Protein AF-A0A7W1LVN6-F1 (afdb_monomer_lite)

Sequence (51 aa):
MKSILVPAFAALLLCAFSLTTLAQDRPQAYTGATVIPINGPAIPDGVLVIH

Structure (mmCIF, N/CA/C/O backbone):
data_AF-A0A7W1LVN6-F1
#
_entry.id   AF-A0A7W1LVN6-F1
#
loop_
_atom_site.group_PDB
_atom_site.id
_atom_site.type_symbol
_atom_site.label_atom_id
_atom_site.label_alt_id
_atom_site.label_comp_id
_atom_site.label_asym_id
_atom_site.label_entity_id
_atom_site.label_seq_id
_atom_site.pdbx_PDB_ins_code
_atom_site.Cartn_x
_atom_site.Cartn_y
_atom_site.Cartn_z
_atom_site.occupancy
_atom_site.B_iso_or_equiv
_atom_site.auth_seq_id
_atom_site.auth_comp_id
_atom_site.auth_asym_id
_atom_site.auth_atom_id
_atom_site.pdbx_PDB_model_num
ATOM 1 N N . MET A 1 1 ? 48.591 12.096 -17.492 1.00 54.62 1 MET A N 1
ATOM 2 C CA . MET A 1 1 ? 47.486 11.113 -17.574 1.00 54.62 1 MET A CA 1
ATOM 3 C C . MET A 1 1 ? 46.889 10.959 -16.181 1.00 54.62 1 MET A C 1
ATOM 5 O O . MET A 1 1 ? 47.200 10.017 -15.469 1.00 54.62 1 MET A O 1
ATOM 9 N N . LYS A 1 2 ? 46.158 11.974 -15.715 1.00 52.72 2 LYS A N 1
ATOM 10 C CA . LYS A 1 2 ? 45.699 12.071 -14.327 1.00 52.72 2 LYS A CA 1
ATOM 11 C C . LYS A 1 2 ? 44.183 12.260 -14.383 1.00 52.72 2 LYS A C 1
ATOM 13 O O . LYS A 1 2 ? 43.717 13.205 -15.007 1.00 52.72 2 LYS A O 1
ATOM 18 N N . SER A 1 3 ? 43.461 11.317 -13.780 1.00 57.88 3 SER A N 1
ATOM 19 C CA . SER A 1 3 ? 42.092 11.508 -13.276 1.00 57.88 3 SER A CA 1
ATOM 20 C C . SER A 1 3 ? 40.886 11.320 -14.215 1.00 57.88 3 SER A C 1
ATOM 22 O O . SER A 1 3 ? 39.826 11.845 -13.906 1.00 57.88 3 SER A O 1
ATOM 24 N N . ILE A 1 4 ? 40.963 10.515 -15.286 1.00 58.25 4 ILE A N 1
ATOM 25 C CA . ILE A 1 4 ? 39.743 10.097 -16.034 1.00 58.25 4 ILE A CA 1
ATOM 26 C C . ILE A 1 4 ? 39.014 8.925 -15.332 1.00 58.25 4 ILE A C 1
ATOM 28 O O . ILE A 1 4 ? 37.827 8.703 -15.537 1.00 58.25 4 ILE A O 1
ATOM 32 N N . LEU A 1 5 ? 39.698 8.200 -14.437 1.00 58.94 5 LEU A N 1
ATOM 33 C CA . LEU A 1 5 ? 39.115 7.086 -13.669 1.00 58.94 5 LEU A CA 1
ATOM 34 C C . LEU A 1 5 ? 38.107 7.542 -12.600 1.00 58.94 5 LEU A C 1
ATOM 36 O O . LEU A 1 5 ? 37.148 6.833 -12.314 1.00 58.94 5 LEU A O 1
ATOM 40 N N . VAL A 1 6 ? 38.301 8.737 -12.034 1.00 65.06 6 VAL A N 1
ATOM 41 C CA . VAL A 1 6 ? 37.442 9.298 -10.978 1.00 65.06 6 VAL A CA 1
ATOM 42 C C . VAL A 1 6 ? 36.017 9.599 -11.471 1.00 65.06 6 VAL A C 1
ATOM 44 O O . VAL A 1 6 ? 35.075 9.149 -10.818 1.00 65.06 6 VAL A O 1
ATOM 47 N N . PRO A 1 7 ? 35.803 10.294 -12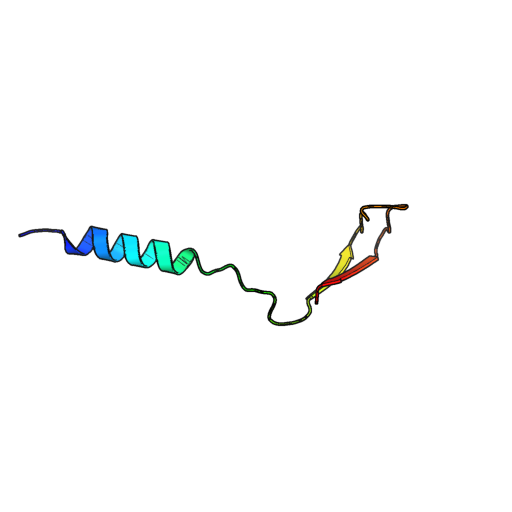.610 1.00 70.25 7 PRO A N 1
ATOM 48 C CA . PRO A 1 7 ? 34.449 10.578 -13.082 1.00 70.25 7 PRO A CA 1
ATOM 49 C C . PRO A 1 7 ? 33.697 9.317 -13.524 1.00 70.25 7 PRO A C 1
ATOM 51 O O . PRO A 1 7 ? 32.496 9.220 -13.290 1.00 70.25 7 PRO A O 1
ATOM 54 N N . ALA A 1 8 ? 34.388 8.326 -14.099 1.00 74.12 8 ALA A N 1
ATOM 55 C CA . ALA A 1 8 ? 33.765 7.067 -14.511 1.00 74.12 8 ALA A CA 1
ATOM 56 C C . ALA A 1 8 ? 33.258 6.250 -13.309 1.00 74.12 8 ALA A C 1
ATOM 58 O O . ALA A 1 8 ? 32.153 5.712 -13.342 1.00 74.12 8 ALA A O 1
ATOM 59 N N . PHE A 1 9 ? 34.035 6.207 -12.225 1.00 76.06 9 PHE A N 1
ATOM 60 C CA . PHE A 1 9 ? 33.632 5.538 -10.989 1.00 76.06 9 PHE A CA 1
ATOM 61 C C . PHE A 1 9 ? 32.457 6.249 -10.301 1.00 76.06 9 PHE A C 1
ATOM 63 O O . PHE A 1 9 ? 31.517 5.598 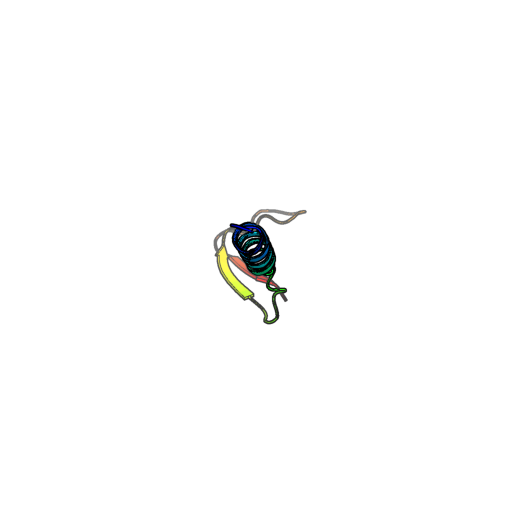-9.849 1.00 76.06 9 PHE A O 1
ATOM 70 N N . ALA A 1 10 ? 32.466 7.586 -10.283 1.00 77.56 10 ALA A N 1
ATOM 71 C CA . ALA A 1 10 ? 31.366 8.378 -9.737 1.00 77.56 10 ALA A CA 1
ATOM 72 C C . ALA A 1 10 ? 30.060 8.190 -10.531 1.00 77.56 10 ALA A C 1
ATOM 74 O O . ALA A 1 10 ? 28.996 8.029 -9.935 1.00 77.56 10 ALA A O 1
ATOM 75 N N . ALA A 1 11 ? 30.141 8.151 -11.865 1.00 75.62 11 ALA A N 1
ATOM 76 C CA . ALA A 1 11 ? 28.990 7.889 -12.727 1.00 75.62 11 ALA A CA 1
ATOM 77 C C . ALA A 1 11 ? 28.410 6.481 -12.503 1.00 75.62 11 ALA A C 1
ATOM 79 O O . ALA A 1 11 ? 27.195 6.331 -12.387 1.00 75.62 11 ALA A O 1
ATOM 80 N N . LEU A 1 12 ? 29.268 5.462 -12.367 1.00 77.38 12 LEU A N 1
ATOM 81 C CA . LEU A 1 12 ? 28.839 4.089 -12.083 1.00 77.38 12 LEU A CA 1
ATOM 82 C C . LEU A 1 12 ? 28.121 3.979 -10.730 1.00 77.38 12 LEU A C 1
ATOM 84 O O . LEU A 1 12 ? 27.085 3.320 -10.634 1.00 77.38 12 LEU A O 1
ATOM 88 N N . LEU A 1 13 ? 28.639 4.655 -9.699 1.00 75.94 13 LEU A N 1
ATOM 89 C CA . LEU A 1 13 ? 27.989 4.708 -8.390 1.00 75.94 13 LEU A CA 1
ATOM 90 C C . LEU A 1 13 ? 26.611 5.380 -8.469 1.00 75.94 13 LEU A C 1
ATOM 92 O O . LEU A 1 13 ? 25.653 4.830 -7.933 1.00 75.94 13 LEU A O 1
ATOM 96 N N . LEU A 1 14 ? 26.471 6.507 -9.179 1.00 74.44 14 LEU A N 1
ATOM 97 C CA . LEU A 1 14 ? 25.170 7.175 -9.346 1.00 74.44 14 LEU A CA 1
ATOM 98 C C . LEU A 1 14 ? 24.122 6.275 -10.025 1.00 74.44 14 LEU A C 1
ATOM 100 O O . LEU A 1 14 ? 22.961 6.252 -9.609 1.00 74.44 14 LEU A O 1
ATOM 104 N N . CYS A 1 15 ? 24.521 5.505 -11.040 1.00 69.31 15 CYS A N 1
ATOM 105 C CA . CYS A 1 15 ? 23.622 4.558 -11.699 1.00 69.31 15 CYS A CA 1
ATOM 106 C C . CYS A 1 15 ? 23.192 3.416 -10.764 1.00 69.31 15 CYS A C 1
ATOM 108 O O . CYS A 1 15 ? 22.033 3.008 -10.805 1.00 69.31 15 CYS A O 1
ATOM 110 N N . ALA A 1 16 ? 24.076 2.939 -9.880 1.00 67.12 16 ALA A N 1
ATOM 111 C CA . ALA A 1 16 ? 23.7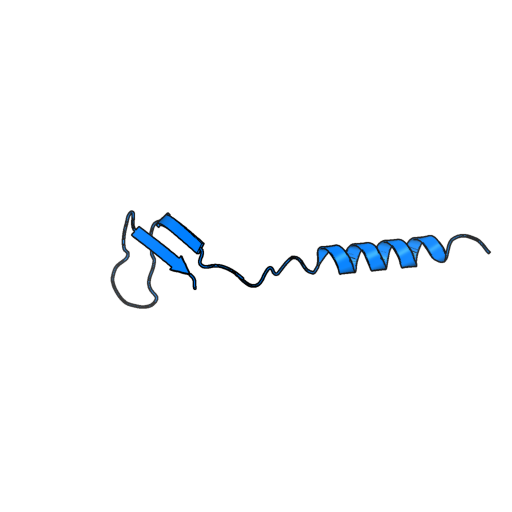46 1.884 -8.920 1.00 67.12 16 ALA A CA 1
ATOM 112 C C . ALA A 1 16 ? 22.714 2.331 -7.865 1.00 67.12 16 ALA A C 1
ATOM 114 O O . ALA A 1 16 ? 21.850 1.544 -7.483 1.00 67.12 16 ALA A O 1
ATOM 115 N N . PHE A 1 17 ? 22.743 3.599 -7.437 1.00 63.28 17 PHE A N 1
ATOM 116 C CA . PHE A 1 17 ? 21.757 4.148 -6.490 1.00 63.28 17 PHE A CA 1
ATOM 117 C C . PHE A 1 17 ? 20.372 4.396 -7.105 1.00 63.28 17 PHE A C 1
ATOM 119 O O . PHE A 1 17 ? 19.394 4.533 -6.373 1.00 63.28 17 PHE A O 1
ATOM 126 N N . SER A 1 18 ? 20.270 4.419 -8.435 1.00 60.75 18 SER A N 1
ATOM 127 C CA . SER A 1 18 ? 19.015 4.682 -9.151 1.00 60.75 18 SER A CA 1
ATOM 128 C C . SER A 1 18 ? 18.133 3.433 -9.320 1.00 60.75 18 SER A C 1
ATOM 130 O O . SER A 1 18 ? 17.006 3.541 -9.790 1.00 60.75 18 SER A O 1
ATOM 132 N N . LEU A 1 19 ? 18.621 2.248 -8.932 1.00 58.84 19 LEU A N 1
ATOM 133 C CA . LEU A 1 19 ? 17.918 0.963 -9.084 1.00 58.84 19 LEU A CA 1
ATOM 134 C C . LEU A 1 19 ? 17.000 0.610 -7.900 1.00 58.84 19 LEU A C 1
ATOM 136 O O . LEU A 1 19 ? 16.500 -0.508 -7.819 1.00 58.84 19 LEU A O 1
ATOM 140 N N . THR A 1 20 ? 16.755 1.534 -6.970 1.00 58.62 20 THR A N 1
ATOM 141 C CA . THR A 1 20 ? 15.940 1.269 -5.771 1.00 58.62 20 THR A CA 1
ATOM 142 C C . THR A 1 20 ? 14.434 1.339 -6.009 1.00 58.62 20 THR A C 1
ATOM 144 O O . THR A 1 20 ? 13.663 1.286 -5.050 1.00 58.62 20 THR A O 1
ATOM 147 N N . THR A 1 21 ? 13.977 1.362 -7.263 1.00 58.84 21 THR A N 1
ATOM 148 C CA . THR A 1 21 ? 12.600 0.967 -7.567 1.00 58.84 21 THR A CA 1
ATOM 149 C C . THR A 1 21 ? 12.495 -0.547 -7.399 1.00 58.84 21 THR A C 1
ATOM 151 O O . THR A 1 21 ? 12.478 -1.297 -8.375 1.00 58.84 21 THR A O 1
ATOM 154 N N . LEU A 1 22 ? 12.474 -1.000 -6.144 1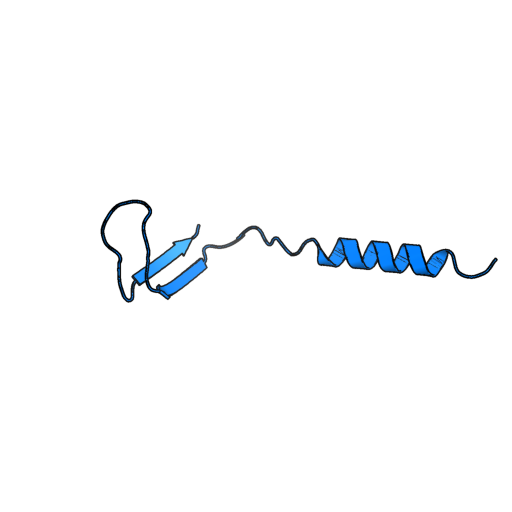.00 59.31 22 LEU A N 1
ATOM 155 C CA . LEU A 1 22 ? 12.012 -2.331 -5.796 1.00 59.31 22 LEU A CA 1
ATOM 156 C C . LEU A 1 22 ? 10.559 -2.379 -6.260 1.00 59.31 22 LEU A C 1
ATOM 158 O O . LEU A 1 22 ? 9.668 -1.842 -5.598 1.00 59.31 22 LEU A O 1
ATOM 162 N N . ALA A 1 23 ? 10.328 -2.979 -7.427 1.00 60.84 23 ALA A N 1
ATOM 163 C CA . ALA A 1 23 ? 9.028 -3.553 -7.715 1.00 60.84 23 ALA A CA 1
ATOM 164 C C . ALA A 1 23 ? 8.628 -4.334 -6.457 1.00 60.84 23 ALA A C 1
ATOM 166 O O . ALA A 1 23 ? 9.471 -5.009 -5.861 1.00 60.84 23 ALA A O 1
ATOM 167 N N . GLN A 1 24 ? 7.406 -4.135 -5.963 1.00 65.31 24 GLN A N 1
ATOM 168 C CA . GLN A 1 24 ? 6.949 -4.838 -4.770 1.00 65.31 24 GLN A CA 1
ATOM 169 C C . GLN A 1 24 ? 6.891 -6.335 -5.100 1.00 65.31 24 GLN A C 1
ATOM 171 O O . GLN A 1 24 ? 5.870 -6.850 -5.529 1.00 65.31 24 GLN A O 1
ATOM 176 N N . ASP A 1 25 ? 8.008 -7.037 -4.901 1.00 69.88 25 ASP A N 1
ATOM 177 C CA . ASP A 1 25 ? 8.140 -8.473 -5.170 1.00 69.88 25 ASP A CA 1
ATOM 178 C C . ASP A 1 25 ? 7.261 -9.311 -4.228 1.00 69.88 25 ASP A C 1
ATOM 180 O O . ASP A 1 25 ? 7.097 -10.518 -4.410 1.00 69.88 25 ASP A O 1
ATOM 184 N N . ARG A 1 26 ? 6.734 -8.687 -3.167 1.00 79.38 26 ARG A N 1
ATOM 185 C CA . ARG A 1 26 ? 5.864 -9.309 -2.173 1.00 79.38 26 ARG A CA 1
ATOM 186 C C . ARG A 1 26 ? 4.731 -8.363 -1.791 1.00 79.38 26 ARG A C 1
ATOM 188 O O . ARG A 1 26 ? 4.981 -7.158 -1.696 1.00 79.38 26 ARG A O 1
ATOM 195 N N . PRO A 1 27 ? 3.543 -8.906 -1.471 1.00 85.38 27 PRO A N 1
ATOM 196 C CA . PRO A 1 27 ? 2.447 -8.109 -0.952 1.00 85.38 27 PRO A CA 1
ATOM 197 C C . PRO A 1 27 ? 2.872 -7.304 0.277 1.00 85.38 27 PRO A C 1
ATOM 199 O O . PRO A 1 27 ? 3.522 -7.835 1.184 1.00 85.38 27 PRO A O 1
ATOM 202 N N . GLN A 1 28 ? 2.490 -6.032 0.314 1.00 88.88 28 GLN A N 1
ATOM 203 C CA . GLN A 1 28 ? 2.721 -5.144 1.452 1.00 88.88 28 GLN A CA 1
ATOM 204 C C . GLN A 1 28 ? 1.389 -4.769 2.091 1.00 88.88 28 GLN A C 1
ATOM 206 O O . GLN A 1 28 ? 0.415 -4.505 1.391 1.00 88.88 28 GLN A O 1
ATOM 211 N N . ALA A 1 29 ? 1.356 -4.739 3.423 1.00 91.81 29 ALA A N 1
ATOM 212 C CA . ALA A 1 29 ? 0.184 -4.349 4.194 1.00 91.81 29 ALA A CA 1
ATOM 213 C C . ALA A 1 29 ? 0.505 -3.125 5.060 1.00 91.81 29 ALA A C 1
ATOM 215 O O . ALA A 1 29 ? 1.436 -3.158 5.865 1.00 91.81 29 ALA A O 1
ATOM 216 N N . TYR A 1 30 ? -0.288 -2.067 4.914 1.00 91.56 30 TYR A N 1
ATOM 217 C CA . TYR A 1 30 ? -0.238 -0.866 5.746 1.00 91.56 30 TYR A CA 1
ATOM 218 C C . TYR A 1 30 ? -1.447 -0.870 6.676 1.00 91.56 30 TYR A C 1
ATOM 220 O O . TYR A 1 30 ? -2.581 -0.833 6.205 1.00 91.56 30 TYR A O 1
ATOM 228 N N . THR A 1 31 ? -1.216 -0.938 7.985 1.00 95.25 31 THR A N 1
ATOM 229 C CA . THR A 1 31 ? -2.264 -1.022 9.016 1.00 95.25 31 THR A CA 1
ATOM 230 C C . THR A 1 31 ? -2.457 0.312 9.729 1.00 95.25 31 THR A C 1
ATOM 232 O O . THR A 1 31 ? -1.475 1.017 9.956 1.00 95.25 31 THR A O 1
ATOM 235 N N . GLY A 1 32 ? -3.689 0.635 10.137 1.00 94.75 32 GLY A N 1
ATOM 236 C CA . GLY A 1 32 ? -4.000 1.914 10.792 1.00 94.75 32 GLY A CA 1
ATOM 237 C C . GLY A 1 32 ? -3.898 3.104 9.833 1.00 94.75 32 GLY A C 1
ATOM 238 O O . GLY A 1 32 ? -3.602 4.221 10.246 1.00 94.75 32 GLY A O 1
ATOM 239 N N . ALA A 1 33 ? -4.069 2.855 8.534 1.00 93.44 33 ALA A N 1
ATOM 240 C CA . ALA A 1 33 ? -3.946 3.871 7.502 1.00 93.44 33 ALA A CA 1
ATOM 241 C C . ALA A 1 33 ? -5.306 4.517 7.220 1.00 93.44 33 ALA A C 1
ATOM 243 O O . ALA A 1 33 ? -6.311 3.825 7.072 1.00 93.44 33 ALA A O 1
ATOM 244 N N . THR A 1 34 ? -5.338 5.837 7.046 1.00 96.00 34 THR A N 1
ATOM 245 C CA . THR A 1 34 ? -6.513 6.502 6.470 1.00 96.00 34 THR A CA 1
ATOM 246 C C . THR A 1 34 ? -6.524 6.273 4.963 1.00 96.00 34 THR A C 1
ATOM 248 O O . THR A 1 34 ? -5.690 6.824 4.242 1.00 96.00 34 THR A O 1
ATOM 251 N N . VAL A 1 35 ? -7.465 5.467 4.473 1.00 94.06 35 VAL A N 1
ATOM 252 C CA . VAL A 1 35 ? -7.593 5.172 3.041 1.00 94.06 35 VAL A CA 1
ATOM 253 C C . VAL A 1 35 ? -8.487 6.223 2.391 1.00 94.06 35 VAL A C 1
ATOM 255 O O . VAL A 1 35 ? -9.646 6.387 2.773 1.00 94.06 35 VAL A O 1
ATOM 258 N N . ILE A 1 36 ? -7.947 6.924 1.394 1.00 94.94 36 ILE A N 1
ATOM 259 C CA . ILE A 1 36 ? -8.664 7.919 0.590 1.00 94.94 36 ILE A CA 1
ATOM 260 C C . ILE A 1 36 ? -8.916 7.303 -0.795 1.00 94.94 36 ILE A C 1
ATOM 262 O O . ILE A 1 36 ? -8.013 7.320 -1.635 1.00 94.94 36 ILE A O 1
ATOM 266 N N . PRO A 1 37 ? -10.091 6.695 -1.040 1.00 91.62 37 PRO A N 1
ATOM 267 C CA . PRO A 1 37 ? -10.374 6.071 -2.324 1.00 91.62 37 PRO A CA 1
ATOM 268 C C . PRO A 1 37 ? -10.643 7.129 -3.401 1.00 91.62 37 PRO A C 1
ATOM 270 O O . PRO A 1 37 ? -11.065 8.246 -3.112 1.00 91.62 37 PRO A O 1
ATOM 273 N N . ILE A 1 38 ? -10.454 6.753 -4.668 1.00 95.12 38 ILE A N 1
ATOM 274 C CA . ILE A 1 38 ? -10.778 7.618 -5.818 1.00 95.12 38 ILE A CA 1
ATOM 275 C C . ILE A 1 38 ? -12.278 7.959 -5.843 1.00 95.12 38 ILE A C 1
ATOM 277 O O . ILE A 1 38 ? -12.664 9.042 -6.276 1.00 95.12 38 ILE A O 1
ATOM 281 N N . ASN A 1 39 ? -13.125 7.040 -5.375 1.00 96.44 39 ASN A N 1
ATOM 282 C CA . ASN A 1 39 ? -14.561 7.246 -5.248 1.00 96.44 39 ASN A CA 1
ATOM 283 C C . ASN A 1 39 ? -15.068 6.652 -3.926 1.00 96.44 39 ASN A C 1
ATOM 285 O O . ASN A 1 39 ? -14.642 5.566 -3.531 1.00 96.44 39 ASN A O 1
ATOM 289 N N . GLY A 1 40 ? -16.002 7.348 -3.280 1.00 93.88 40 GLY A N 1
ATOM 290 C CA . GLY A 1 40 ? -16.577 6.977 -1.990 1.00 93.88 40 GLY A CA 1
ATOM 291 C C . GLY A 1 40 ? -15.973 7.724 -0.792 1.00 93.88 40 GLY A C 1
ATOM 292 O O . GLY A 1 40 ? -15.114 8.592 -0.954 1.00 93.88 40 GLY A O 1
ATOM 293 N N . PRO A 1 41 ? -16.464 7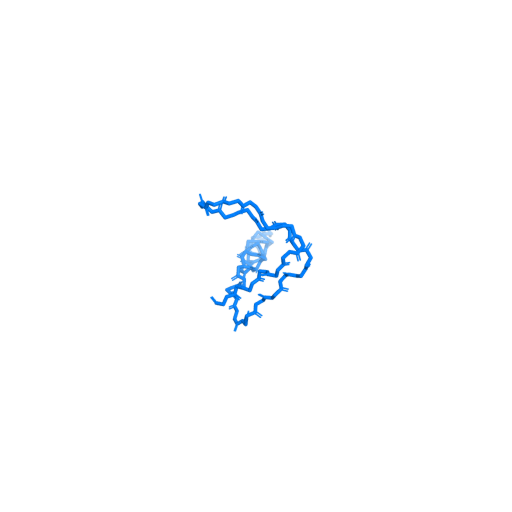.427 0.423 1.00 95.88 41 PRO A N 1
ATOM 294 C CA . PRO A 1 41 ? -15.992 8.058 1.650 1.00 95.88 41 PRO A CA 1
ATOM 295 C C . PRO A 1 41 ? -14.614 7.531 2.073 1.00 95.88 41 PRO A C 1
ATOM 297 O O . PRO A 1 41 ? -14.241 6.400 1.765 1.00 95.88 41 PRO A O 1
ATOM 300 N N . ALA A 1 42 ? -13.874 8.348 2.825 1.00 96.19 42 ALA A N 1
ATOM 301 C CA . ALA A 1 42 ? -12.616 7.930 3.435 1.00 96.19 42 ALA A CA 1
ATOM 302 C C . ALA A 1 42 ? -12.840 6.831 4.486 1.00 96.19 42 ALA A C 1
ATOM 304 O O . ALA A 1 42 ? -13.848 6.836 5.197 1.00 96.19 42 ALA A O 1
ATOM 305 N N . ILE A 1 43 ? -11.875 5.919 4.606 1.00 94.38 43 ILE A N 1
ATOM 306 C CA . ILE A 1 43 ? -11.890 4.836 5.593 1.00 94.38 43 ILE A CA 1
ATOM 307 C C . ILE A 1 43 ? -10.832 5.160 6.656 1.00 94.38 43 ILE A C 1
ATOM 309 O O . ILE A 1 43 ? -9.638 5.072 6.351 1.00 94.38 43 ILE A O 1
ATOM 313 N N . PRO A 1 44 ? -11.228 5.572 7.874 1.00 94.75 44 PRO A N 1
ATOM 314 C CA . PRO A 1 44 ? -10.286 5.764 8.972 1.00 94.75 44 PRO A CA 1
ATOM 315 C C . PRO A 1 44 ? -9.780 4.409 9.490 1.00 94.75 44 PRO A C 1
ATOM 317 O O . PRO A 1 44 ? -10.518 3.426 9.457 1.00 94.75 44 PRO A O 1
ATOM 320 N N . ASP A 1 45 ? -8.530 4.367 9.963 1.00 93.56 45 ASP A N 1
ATOM 321 C CA . ASP A 1 45 ? -7.893 3.187 10.580 1.00 93.56 45 ASP A CA 1
ATOM 322 C C . ASP A 1 45 ? -7.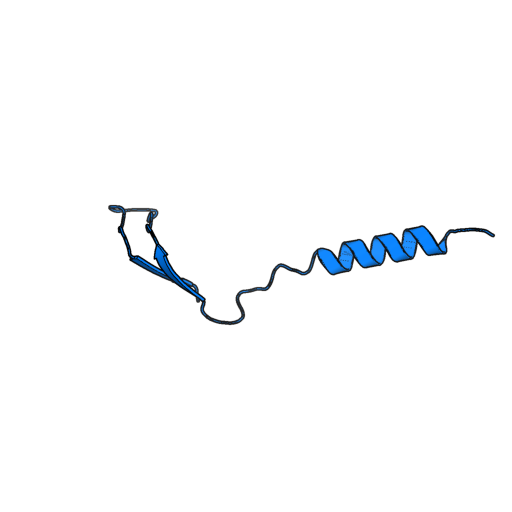999 1.883 9.761 1.00 93.56 45 ASP A C 1
ATOM 324 O O . ASP A 1 45 ? -8.144 0.781 10.294 1.00 93.56 45 ASP A O 1
ATOM 328 N N . GLY A 1 46 ? -7.915 2.000 8.437 1.00 87.44 46 GLY A N 1
ATOM 329 C CA . GLY A 1 46 ? -8.020 0.888 7.502 1.00 87.44 46 GLY A CA 1
ATOM 330 C C . GLY A 1 46 ? -6.732 0.075 7.331 1.00 87.44 46 GLY A C 1
ATOM 331 O O . GLY A 1 46 ? -5.660 0.398 7.856 1.00 87.44 46 GLY A O 1
ATOM 332 N N . VAL A 1 47 ? -6.850 -0.994 6.537 1.00 93.12 47 VAL A N 1
ATOM 333 C CA . VAL A 1 47 ? -5.721 -1.800 6.057 1.00 93.12 47 VAL A CA 1
ATOM 334 C C . VAL A 1 47 ? -5.635 -1.683 4.539 1.00 93.12 47 VAL A C 1
ATOM 336 O O . VAL A 1 47 ? -6.580 -2.045 3.839 1.00 93.12 47 VAL A O 1
ATOM 339 N N . LEU A 1 48 ? -4.501 -1.201 4.028 1.00 90.56 48 LEU A N 1
ATOM 340 C CA . LEU A 1 48 ? -4.205 -1.175 2.596 1.00 90.56 48 LEU A CA 1
ATOM 341 C C . LEU A 1 48 ? -3.257 -2.325 2.262 1.00 90.56 48 LEU A C 1
ATOM 343 O O . LEU A 1 48 ? -2.121 -2.339 2.734 1.00 90.56 48 LEU A O 1
ATOM 347 N N . VAL A 1 49 ? -3.721 -3.267 1.443 1.00 89.75 49 VAL A N 1
ATOM 348 C CA . VAL A 1 49 ? -2.888 -4.342 0.895 1.00 89.75 49 VAL A CA 1
ATOM 349 C C . VAL A 1 49 ? -2.569 -4.010 -0.556 1.00 89.75 49 VAL A C 1
ATOM 351 O O . VAL A 1 49 ? -3.484 -3.827 -1.356 1.00 89.75 49 VAL A O 1
ATOM 354 N N . ILE A 1 50 ? -1.282 -3.925 -0.882 1.00 85.56 50 ILE A N 1
ATOM 355 C CA . ILE A 1 50 ? -0.795 -3.743 -2.252 1.00 85.56 50 ILE A CA 1
ATOM 356 C C . ILE A 1 50 ? -0.146 -5.058 -2.683 1.00 85.56 50 ILE A C 1
ATOM 358 O O . ILE A 1 50 ? 0.691 -5.586 -1.948 1.00 85.56 50 ILE A O 1
ATOM 362 N N . HIS A 1 51 ? -0.573 -5.593 -3.826 1.00 77.69 51 HIS A N 1
ATOM 363 C CA . HIS A 1 51 ? -0.173 -6.891 -4.373 1.00 77.69 51 HIS A CA 1
ATOM 364 C C . HIS A 1 51 ? 0.281 -6.770 -5.829 1.00 77.69 51 HIS A C 1
ATOM 366 O O . HIS A 1 51 ? -0.332 -5.964 -6.573 1.00 77.69 51 HIS A O 1
#

pLDDT: mean 78.87, std 14.47, range [52.72, 96.44]

Foldseek 3Di:
DDDPVPVVVVVVVVVVVVPPPPPCPDKDKDFQDFDDDPDDDIDGRDIDIDD

Radius of gyration: 21.03 Å; chains: 1; bounding box: 64×21×28 Å

Secondary structure (DSSP, 8-state):
--SSHHHHHHHHHHHHHTT------S-EEEEEEEE--SSS--EEEEEEEE-